Protein AF-A0A915ZIF0-F1 (afdb_monomer_lite)

Secondary structure (DSSP, 8-state):
---------S---TT--------TT-----TT----TTS-HHHHHHHHHHHHHTT-HHHHHHHHHHHHHHHHHHHHHT-

Sequence (79 aa):
MLNNSAKIDENSNPNNPASTLDDDNLEDLSPTLIYDPNIDYERLVCDSIYEELKGDPYIEEMMKIIRQQEDYEEDYEES

Foldseek 3Di:
DDDDDDDDDPPPDPPDPPVPPPPVPVPVPDPPPPDDPVDPVVVVVLVVVCVVPPPPPVNVVVVVVVVVVVVVVVVVVVD

pLDDT: mean 70.13, std 17.2, range [38.34, 95.81]

Organism: NCBI:txid588596

Structure (mmCIF, N/CA/C/O backbone):
data_AF-A0A91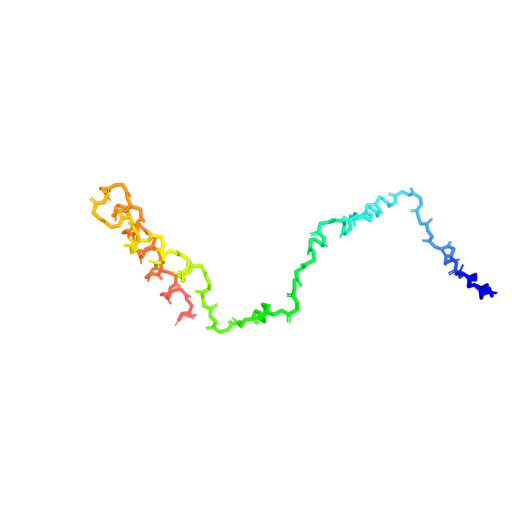5ZIF0-F1
#
_entry.id   AF-A0A915ZIF0-F1
#
loop_
_atom_site.group_PDB
_atom_site.id
_atom_site.type_symbol
_atom_site.label_atom_id
_atom_site.label_alt_id
_atom_site.label_comp_id
_atom_site.label_asym_id
_atom_site.label_entity_id
_atom_site.label_seq_id
_atom_site.pdbx_PDB_ins_code
_atom_site.Cartn_x
_atom_site.Cartn_y
_atom_site.Cartn_z
_atom_site.occupancy
_atom_site.B_iso_or_equiv
_atom_site.auth_seq_id
_atom_site.auth_comp_id
_atom_site.auth_asym_id
_atom_site.auth_atom_id
_atom_site.pdbx_PDB_model_num
ATOM 1 N N . MET A 1 1 ? 48.097 -12.221 -21.247 1.00 38.34 1 MET A N 1
ATOM 2 C CA . MET A 1 1 ? 48.104 -11.048 -20.350 1.00 38.34 1 MET A CA 1
ATOM 3 C C . MET A 1 1 ? 47.954 -9.821 -21.231 1.00 38.34 1 MET A C 1
ATOM 5 O O . MET A 1 1 ? 48.903 -9.466 -21.916 1.00 38.34 1 MET A O 1
ATOM 9 N N . LEU A 1 2 ? 46.730 -9.299 -21.355 1.00 39.12 2 LEU A N 1
ATOM 10 C CA . LEU A 1 2 ? 46.420 -8.161 -22.224 1.00 39.12 2 LEU A CA 1
ATOM 11 C C . LEU A 1 2 ? 46.655 -6.865 -21.447 1.00 39.12 2 LEU A C 1
ATOM 13 O O . LEU A 1 2 ? 46.091 -6.656 -20.378 1.00 39.12 2 LEU A O 1
ATOM 17 N N . ASN A 1 3 ? 47.551 -6.053 -21.994 1.00 49.69 3 ASN A N 1
ATOM 18 C CA . ASN A 1 3 ? 47.968 -4.756 -21.496 1.00 49.69 3 ASN A CA 1
ATOM 19 C C . ASN A 1 3 ? 46.964 -3.700 -21.986 1.00 49.69 3 ASN A C 1
ATOM 21 O O . ASN A 1 3 ? 47.046 -3.270 -23.135 1.00 49.69 3 ASN A O 1
ATOM 25 N N . ASN A 1 4 ? 46.007 -3.317 -21.141 1.00 47.03 4 ASN A N 1
ATOM 26 C CA . ASN A 1 4 ? 45.066 -2.235 -21.428 1.00 47.03 4 ASN A CA 1
ATOM 27 C C . ASN A 1 4 ? 45.518 -0.976 -20.683 1.00 47.03 4 ASN A C 1
ATOM 29 O O . ASN A 1 4 ? 45.058 -0.688 -19.582 1.00 47.03 4 ASN A O 1
ATOM 33 N N . SER A 1 5 ? 46.451 -0.229 -21.274 1.00 50.25 5 SER A N 1
ATOM 34 C CA . SER A 1 5 ? 46.766 1.125 -20.814 1.00 50.25 5 SER A CA 1
ATOM 35 C C . SER A 1 5 ? 45.596 2.051 -21.158 1.00 50.25 5 SER A C 1
ATOM 37 O O . SER A 1 5 ? 45.431 2.450 -22.311 1.00 50.25 5 SER A O 1
ATOM 39 N N . ALA A 1 6 ? 44.770 2.370 -20.160 1.00 58.81 6 ALA A N 1
ATOM 40 C CA . ALA A 1 6 ? 43.759 3.412 -20.266 1.00 58.81 6 ALA A CA 1
ATOM 41 C C . ALA A 1 6 ? 44.456 4.769 -20.448 1.00 58.81 6 ALA A C 1
ATOM 43 O O . ALA A 1 6 ? 45.296 5.166 -19.638 1.00 58.81 6 ALA A O 1
ATOM 44 N N . LYS A 1 7 ? 44.139 5.468 -21.542 1.00 56.28 7 LYS A N 1
ATOM 45 C CA . LYS A 1 7 ? 44.562 6.853 -21.755 1.00 56.28 7 LYS A CA 1
ATOM 46 C C . LYS A 1 7 ? 43.740 7.735 -20.820 1.00 56.28 7 LYS A C 1
ATOM 48 O O . LYS A 1 7 ? 42.553 7.926 -21.049 1.00 56.28 7 LYS A O 1
ATOM 53 N N . ILE A 1 8 ? 44.375 8.220 -19.764 1.00 53.97 8 ILE A N 1
ATOM 54 C CA . ILE A 1 8 ? 43.830 9.252 -18.884 1.00 53.97 8 ILE A CA 1
ATOM 55 C C . ILE A 1 8 ? 43.843 10.583 -19.641 1.00 53.97 8 ILE A C 1
ATOM 57 O O . ILE A 1 8 ? 44.894 11.029 -20.098 1.00 53.97 8 ILE A O 1
ATOM 61 N N . ASP A 1 9 ? 42.654 11.154 -19.828 1.00 50.59 9 ASP A N 1
ATOM 62 C CA . ASP A 1 9 ? 42.444 12.496 -20.363 1.00 50.59 9 ASP A CA 1
ATOM 63 C C . ASP A 1 9 ? 43.004 13.526 -19.369 1.00 50.59 9 ASP A C 1
ATOM 65 O O . ASP A 1 9 ? 42.712 13.492 -18.173 1.00 50.59 9 ASP A O 1
ATOM 69 N N . GLU A 1 10 ? 43.852 14.424 -19.859 1.00 52.03 10 GLU A N 1
ATOM 70 C CA . GLU A 1 10 ? 44.677 15.351 -19.072 1.00 52.03 10 GLU A CA 1
ATOM 71 C C . GLU A 1 10 ? 43.885 16.585 -18.590 1.00 52.03 10 GLU A C 1
ATOM 73 O O . GLU A 1 10 ? 44.462 17.591 -18.185 1.00 52.03 10 GLU A O 1
ATOM 78 N N . ASN A 1 11 ? 42.550 16.514 -18.610 1.00 50.56 11 ASN A N 1
ATOM 79 C CA . ASN A 1 11 ? 41.645 17.556 -18.117 1.00 50.56 11 ASN A CA 1
ATOM 80 C C . ASN A 1 11 ? 41.083 17.245 -16.715 1.00 50.56 11 ASN A C 1
ATOM 82 O O . ASN A 1 11 ? 39.988 17.671 -16.340 1.00 50.56 11 ASN A O 1
ATOM 86 N N . SER A 1 12 ? 41.828 16.468 -15.927 1.00 52.94 12 SER A N 1
ATOM 87 C CA . SER A 1 12 ? 41.450 16.111 -14.563 1.00 52.94 12 SER A CA 1
ATOM 88 C C . SER A 1 12 ? 41.678 17.312 -13.643 1.00 52.94 12 SER A C 1
ATOM 90 O O . SER A 1 12 ? 42.775 17.531 -13.135 1.00 52.94 12 SER A O 1
ATOM 92 N N . ASN A 1 13 ? 40.641 18.126 -13.449 1.00 55.38 13 ASN A N 1
ATOM 93 C CA . ASN A 1 13 ? 40.645 19.200 -12.462 1.00 55.38 13 ASN A CA 1
ATOM 94 C C . ASN A 1 13 ? 40.790 18.592 -11.049 1.00 55.38 13 ASN A C 1
ATOM 96 O O . ASN A 1 13 ? 39.857 17.932 -10.589 1.00 55.38 13 ASN A O 1
ATOM 100 N N . PRO A 1 14 ? 41.902 18.827 -10.327 1.00 56.25 14 PRO A N 1
ATOM 101 C CA . PRO A 1 14 ? 42.141 18.233 -9.009 1.00 56.25 14 PRO A CA 1
ATOM 102 C C . PRO A 1 14 ? 41.213 18.784 -7.913 1.00 56.25 14 PRO A C 1
ATOM 104 O O . PRO A 1 14 ? 41.190 18.248 -6.811 1.00 56.25 14 PRO A O 1
ATOM 107 N N . ASN A 1 15 ? 40.441 19.837 -8.208 1.00 54.59 15 ASN A N 1
ATOM 108 C CA . ASN A 1 15 ? 39.468 20.427 -7.288 1.00 54.59 15 ASN A CA 1
ATOM 109 C C . ASN A 1 15 ? 38.030 19.951 -7.522 1.00 54.59 15 ASN A C 1
ATOM 111 O O . ASN A 1 15 ? 37.125 20.450 -6.857 1.00 54.59 15 ASN A O 1
ATOM 115 N N . ASN A 1 16 ? 37.788 19.034 -8.464 1.00 53.22 16 ASN A N 1
ATOM 116 C CA . ASN A 1 16 ? 36.486 18.389 -8.561 1.00 53.22 16 ASN A CA 1
ATOM 117 C C . ASN A 1 16 ? 36.532 17.116 -7.708 1.00 53.22 16 ASN A C 1
ATOM 119 O O . ASN A 1 16 ? 37.193 16.160 -8.122 1.00 53.22 16 ASN A O 1
ATOM 123 N N . PRO A 1 17 ? 35.862 17.054 -6.541 1.00 55.69 17 PRO A N 1
ATOM 124 C CA . PRO A 1 17 ? 35.614 15.781 -5.903 1.00 55.69 17 PRO A CA 1
ATOM 125 C C . PRO A 1 17 ? 34.548 15.097 -6.757 1.00 55.69 17 PRO A C 1
ATOM 127 O O . PRO A 1 17 ? 33.370 15.077 -6.414 1.00 55.69 17 PRO A O 1
ATOM 130 N N . ALA A 1 18 ? 34.945 14.547 -7.904 1.00 59.00 18 ALA A N 1
ATOM 131 C CA . ALA A 1 18 ? 34.203 13.446 -8.479 1.00 59.00 18 ALA A CA 1
ATOM 132 C C . ALA A 1 18 ? 34.404 12.294 -7.494 1.00 59.00 18 ALA A C 1
ATOM 134 O O . ALA A 1 18 ? 35.298 11.468 -7.650 1.00 59.00 18 ALA A O 1
ATOM 135 N N . SER A 1 19 ? 33.636 12.333 -6.403 1.00 56.47 19 SER A N 1
ATOM 136 C CA . SER A 1 19 ? 33.384 11.184 -5.563 1.00 56.47 19 SER A CA 1
ATOM 137 C C . SER A 1 19 ? 32.727 10.199 -6.510 1.00 56.47 19 SER A C 1
ATOM 139 O O . SER A 1 19 ? 31.530 10.283 -6.773 1.00 56.47 19 SER A O 1
ATOM 141 N N . THR A 1 20 ? 33.536 9.347 -7.129 1.00 61.88 20 THR A N 1
ATOM 142 C CA . THR A 1 20 ? 33.062 8.078 -7.648 1.00 61.88 20 THR A CA 1
ATOM 143 C C . THR A 1 20 ? 32.407 7.419 -6.451 1.00 61.88 20 THR A C 1
ATOM 145 O O . THR A 1 20 ? 33.092 7.011 -5.516 1.00 61.88 20 THR A O 1
ATOM 148 N N . LEU A 1 21 ? 31.078 7.501 -6.399 1.00 62.66 21 LEU A N 1
ATOM 149 C CA . LEU A 1 21 ? 30.294 6.700 -5.483 1.00 62.66 21 LEU A CA 1
ATOM 150 C C . LEU A 1 21 ? 30.679 5.266 -5.833 1.00 62.66 21 LEU A C 1
ATOM 152 O O . LEU A 1 21 ? 30.511 4.865 -6.984 1.00 62.66 21 LEU A O 1
ATOM 156 N N . ASP A 1 22 ? 31.316 4.568 -4.897 1.00 60.09 22 ASP A N 1
ATOM 157 C CA . ASP A 1 22 ? 31.566 3.144 -5.061 1.00 60.09 22 ASP A CA 1
ATOM 158 C C . ASP A 1 22 ? 30.194 2.486 -5.248 1.00 60.09 22 ASP A C 1
ATOM 160 O O . ASP A 1 22 ? 29.353 2.504 -4.347 1.00 60.09 22 ASP A O 1
ATOM 164 N N . ASP A 1 23 ? 29.970 1.928 -6.439 1.00 59.19 23 ASP A N 1
ATOM 165 C CA . ASP A 1 23 ? 28.796 1.130 -6.828 1.00 59.19 23 ASP A CA 1
ATOM 166 C C . ASP A 1 23 ? 28.766 -0.232 -6.092 1.00 59.19 23 ASP A C 1
ATOM 168 O O . ASP A 1 23 ? 28.130 -1.192 -6.523 1.00 59.19 23 ASP A O 1
ATOM 172 N N . ASP A 1 24 ? 29.443 -0.330 -4.947 1.00 60.06 24 ASP A N 1
ATOM 173 C CA . ASP A 1 24 ? 29.589 -1.532 -4.123 1.00 60.06 24 ASP A CA 1
ATOM 174 C C . ASP A 1 24 ? 28.264 -1.967 -3.467 1.00 60.06 24 ASP A C 1
ATOM 176 O O . ASP A 1 24 ? 28.184 -3.048 -2.886 1.00 60.06 24 ASP A O 1
ATOM 180 N N . ASN A 1 25 ? 27.213 -1.147 -3.589 1.00 59.56 25 ASN A N 1
ATOM 181 C CA . ASN A 1 25 ? 25.835 -1.493 -3.238 1.00 59.56 25 ASN A CA 1
ATOM 182 C C . ASN A 1 25 ? 25.031 -2.083 -4.408 1.00 59.56 25 ASN A C 1
ATOM 184 O O . ASN A 1 25 ? 23.818 -2.254 -4.279 1.00 59.56 25 ASN A O 1
ATOM 188 N N . LEU A 1 26 ? 25.670 -2.453 -5.523 1.00 59.75 26 LEU A N 1
ATOM 189 C CA . LEU A 1 26 ? 25.104 -3.438 -6.445 1.00 59.75 26 LEU A CA 1
ATOM 190 C C . LEU A 1 26 ? 25.153 -4.815 -5.770 1.00 59.75 26 LEU A C 1
ATOM 192 O O . LEU A 1 26 ? 25.865 -5.727 -6.190 1.00 59.75 26 LEU A O 1
ATOM 196 N N . GLU A 1 27 ? 24.386 -4.953 -4.686 1.00 57.91 27 GLU A N 1
ATOM 197 C CA . GLU A 1 27 ? 23.895 -6.245 -4.243 1.00 57.91 27 GLU A CA 1
ATOM 198 C C . GLU A 1 27 ? 23.336 -6.917 -5.491 1.00 57.91 27 GLU A C 1
ATOM 200 O O . GLU A 1 27 ? 22.616 -6.275 -6.252 1.00 57.91 27 GLU A O 1
ATOM 205 N N . ASP A 1 28 ? 23.797 -8.136 -5.761 1.00 56.91 28 ASP A N 1
ATOM 206 C CA . ASP A 1 28 ? 23.556 -8.893 -6.985 1.00 56.91 28 ASP A CA 1
ATOM 207 C C . ASP A 1 28 ? 22.038 -9.062 -7.166 1.00 56.91 28 ASP A C 1
ATOM 209 O O . ASP A 1 28 ? 21.430 -10.045 -6.729 1.00 56.91 28 ASP A O 1
ATOM 213 N N . LEU A 1 29 ? 21.396 -8.031 -7.726 1.00 56.41 29 LEU A N 1
ATOM 214 C CA . LEU A 1 29 ? 19.982 -7.983 -8.029 1.00 56.41 29 LEU A CA 1
ATOM 215 C C . LEU A 1 29 ? 19.833 -9.000 -9.139 1.00 56.41 29 LEU A C 1
ATOM 217 O O . LEU A 1 29 ? 20.072 -8.709 -10.312 1.00 56.41 29 LEU A O 1
ATOM 221 N N . SER A 1 30 ? 19.528 -10.232 -8.732 1.00 55.91 30 SER A N 1
ATOM 222 C CA . SER A 1 30 ? 19.294 -11.347 -9.635 1.00 55.91 30 SER A CA 1
ATOM 223 C C . SER A 1 30 ? 18.495 -10.849 -10.848 1.00 55.91 30 SER A C 1
ATOM 225 O O . SER A 1 30 ? 17.566 -10.053 -10.664 1.00 55.91 30 SER A O 1
ATOM 227 N N . PRO A 1 31 ? 18.804 -11.296 -12.076 1.00 54.34 31 PRO A N 1
ATOM 228 C CA . PRO A 1 31 ? 18.296 -10.702 -13.319 1.00 54.34 31 PRO A CA 1
ATOM 229 C C . PRO A 1 31 ? 16.790 -10.941 -13.565 1.00 54.34 31 PRO A C 1
ATOM 231 O O . PRO A 1 31 ? 16.331 -10.941 -14.703 1.00 54.34 31 PRO A O 1
ATOM 234 N N . THR A 1 32 ? 16.008 -11.182 -12.514 1.00 56.47 32 THR A N 1
ATOM 235 C CA . THR A 1 32 ? 14.633 -11.680 -12.580 1.00 56.47 32 THR A CA 1
ATOM 236 C C . THR A 1 32 ? 13.592 -10.657 -12.131 1.00 56.47 32 THR A C 1
ATOM 238 O O . THR A 1 32 ? 12.414 -10.854 -12.414 1.00 56.47 32 THR A O 1
ATOM 241 N N . LEU A 1 33 ? 13.980 -9.557 -11.478 1.00 62.12 33 LEU A N 1
ATOM 242 C CA . LEU A 1 33 ? 13.048 -8.464 -11.190 1.00 62.12 33 LEU A CA 1
ATOM 243 C C . LEU A 1 33 ? 13.106 -7.448 -12.327 1.00 62.12 33 LEU A C 1
ATOM 245 O O . LEU A 1 33 ? 13.808 -6.443 -12.272 1.00 62.12 33 LEU A O 1
ATOM 249 N N . ILE A 1 34 ? 12.374 -7.752 -13.398 1.00 76.19 34 ILE A N 1
ATOM 250 C CA . ILE A 1 34 ? 12.057 -6.763 -14.424 1.00 76.19 34 ILE A CA 1
ATOM 251 C C . ILE A 1 34 ? 11.131 -5.745 -13.754 1.00 76.19 34 ILE A C 1
ATOM 253 O O . ILE A 1 34 ? 9.984 -6.069 -13.451 1.00 76.19 34 ILE A O 1
ATOM 257 N N . TYR A 1 35 ? 11.643 -4.545 -13.484 1.00 79.19 35 TYR A N 1
ATOM 258 C CA . TYR A 1 35 ? 10.813 -3.409 -13.096 1.00 79.19 35 TYR A CA 1
ATOM 259 C C . TYR A 1 35 ? 9.827 -3.113 -14.234 1.00 79.19 35 TYR A C 1
ATOM 261 O O . TYR A 1 35 ? 10.250 -2.812 -15.353 1.00 79.19 35 TYR A O 1
ATOM 269 N N . ASP A 1 36 ? 8.529 -3.237 -13.963 1.00 85.62 36 ASP A N 1
ATOM 270 C CA . ASP A 1 36 ? 7.468 -2.842 -14.886 1.00 85.62 36 ASP A CA 1
ATOM 271 C C . ASP A 1 36 ? 7.012 -1.418 -14.536 1.00 85.62 36 ASP A C 1
ATOM 273 O O . ASP A 1 36 ? 6.369 -1.227 -13.505 1.00 85.62 36 ASP A O 1
ATOM 277 N N . PRO A 1 37 ? 7.303 -0.408 -15.374 1.00 86.06 37 PRO A N 1
ATOM 278 C CA . PRO A 1 37 ? 6.948 0.978 -15.080 1.00 86.06 37 PRO A CA 1
ATOM 279 C C . PRO A 1 37 ? 5.435 1.235 -15.053 1.00 86.06 37 PRO A C 1
ATOM 281 O O . PRO A 1 37 ? 5.027 2.324 -14.668 1.00 86.06 37 PRO A O 1
ATOM 284 N N . ASN A 1 38 ? 4.605 0.281 -15.487 1.00 89.19 38 ASN A N 1
ATOM 285 C CA . ASN A 1 38 ? 3.147 0.407 -15.437 1.00 89.19 38 ASN A CA 1
ATOM 286 C C . ASN A 1 38 ? 2.553 -0.119 -14.124 1.00 89.19 38 ASN A C 1
ATOM 288 O O . ASN A 1 38 ? 1.343 -0.023 -13.924 1.00 89.19 38 ASN A O 1
ATOM 292 N N . ILE A 1 39 ? 3.374 -0.725 -13.263 1.00 86.88 39 ILE A N 1
ATOM 293 C CA . ILE A 1 39 ? 2.954 -1.187 -11.946 1.00 86.88 39 ILE A CA 1
ATOM 294 C C . ILE A 1 39 ? 3.311 -0.111 -10.931 1.00 86.88 39 ILE A C 1
ATOM 296 O O . ILE A 1 39 ? 4.474 0.250 -10.763 1.00 86.88 39 ILE A O 1
ATOM 300 N N . ASP A 1 40 ? 2.299 0.344 -10.203 1.00 88.81 40 ASP A N 1
ATOM 301 C CA . ASP A 1 40 ? 2.501 1.115 -8.988 1.00 88.81 40 ASP A CA 1
ATOM 302 C C . ASP A 1 40 ? 2.928 0.166 -7.860 1.00 88.81 40 ASP A C 1
ATOM 304 O O . ASP A 1 40 ? 2.118 -0.483 -7.188 1.00 88.81 40 ASP A O 1
ATOM 308 N N . TYR A 1 41 ? 4.244 0.021 -7.714 1.00 86.31 41 TYR A N 1
ATOM 309 C CA . TYR A 1 41 ? 4.834 -0.828 -6.688 1.00 86.31 41 TYR A CA 1
ATOM 310 C C . TYR A 1 41 ? 4.622 -0.276 -5.277 1.00 86.31 41 TYR A C 1
ATOM 312 O O . TYR A 1 41 ? 4.591 -1.069 -4.336 1.00 86.31 41 TYR A O 1
ATOM 320 N N . GLU A 1 42 ? 4.466 1.040 -5.115 1.00 85.69 42 GLU A N 1
ATOM 321 C CA . GLU A 1 42 ? 4.217 1.647 -3.806 1.00 85.69 42 GLU A CA 1
ATOM 322 C C . GLU A 1 42 ? 2.840 1.219 -3.306 1.00 85.69 42 GLU A C 1
ATOM 324 O O . GLU A 1 42 ? 2.728 0.618 -2.231 1.00 85.69 42 GLU A O 1
ATOM 329 N N . ARG A 1 43 ? 1.818 1.376 -4.154 1.00 87.25 43 ARG A N 1
ATOM 330 C CA . ARG A 1 43 ? 0.468 0.891 -3.871 1.00 87.25 43 ARG A CA 1
ATOM 331 C C . ARG A 1 43 ? 0.433 -0.612 -3.622 1.00 87.25 43 ARG A C 1
ATOM 333 O O . ARG A 1 43 ? -0.187 -1.062 -2.661 1.00 87.25 43 ARG A O 1
ATOM 340 N N . LEU A 1 44 ? 1.129 -1.399 -4.444 1.00 89.12 44 LEU A N 1
ATOM 341 C CA . LEU A 1 44 ? 1.177 -2.855 -4.290 1.00 89.12 44 LEU A CA 1
ATOM 342 C C . LEU A 1 44 ? 1.747 -3.277 -2.924 1.00 89.12 44 LEU A C 1
ATOM 344 O O . LEU A 1 44 ? 1.223 -4.193 -2.284 1.00 89.12 44 LEU A O 1
ATOM 348 N N . VAL A 1 45 ? 2.821 -2.626 -2.470 1.00 88.88 45 VAL A N 1
ATOM 349 C CA . VAL A 1 45 ? 3.426 -2.901 -1.160 1.00 88.88 45 VAL A CA 1
ATOM 350 C C . VAL A 1 45 ? 2.487 -2.473 -0.035 1.00 88.88 45 VAL A C 1
ATOM 352 O O . VAL A 1 45 ? 2.293 -3.238 0.913 1.00 88.88 45 VAL A O 1
ATOM 355 N N . CYS A 1 46 ? 1.862 -1.299 -0.147 1.00 87.75 46 CYS A N 1
ATOM 356 C CA . CYS A 1 46 ? 0.872 -0.827 0.818 1.00 87.75 46 CYS A CA 1
ATOM 357 C C . CYS A 1 46 ? -0.306 -1.803 0.952 1.00 87.75 46 CYS A C 1
ATOM 359 O O . CYS A 1 46 ? -0.639 -2.195 2.072 1.00 87.75 46 CYS A O 1
ATOM 361 N N . ASP A 1 47 ? -0.875 -2.269 -0.161 1.00 89.50 47 ASP A N 1
ATOM 362 C CA . ASP A 1 47 ? -1.968 -3.247 -0.164 1.00 89.50 47 ASP A CA 1
ATOM 363 C C . ASP A 1 47 ? -1.544 -4.576 0.482 1.00 89.50 47 ASP A C 1
ATOM 365 O O . ASP A 1 47 ? -2.287 -5.148 1.284 1.00 89.50 47 ASP A O 1
ATOM 369 N N . SER A 1 48 ? -0.322 -5.048 0.202 1.00 91.50 48 SER A N 1
ATOM 370 C CA . SER A 1 48 ? 0.215 -6.266 0.822 1.00 91.50 48 SER A CA 1
ATOM 371 C C . SER A 1 48 ? 0.351 -6.132 2.341 1.00 91.50 48 SER A C 1
ATOM 373 O O . SER A 1 48 ? -0.003 -7.058 3.071 1.00 91.50 48 SER A O 1
ATOM 375 N N . ILE A 1 49 ? 0.856 -4.994 2.825 1.00 89.06 49 ILE A N 1
ATOM 376 C CA . ILE A 1 49 ? 0.991 -4.716 4.262 1.00 89.06 49 ILE A CA 1
ATOM 377 C C . ILE 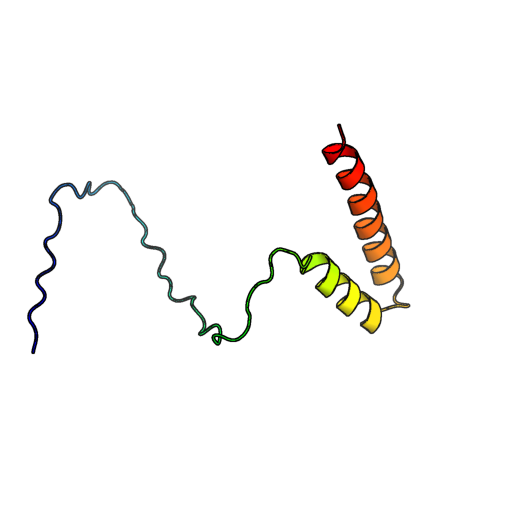A 1 49 ?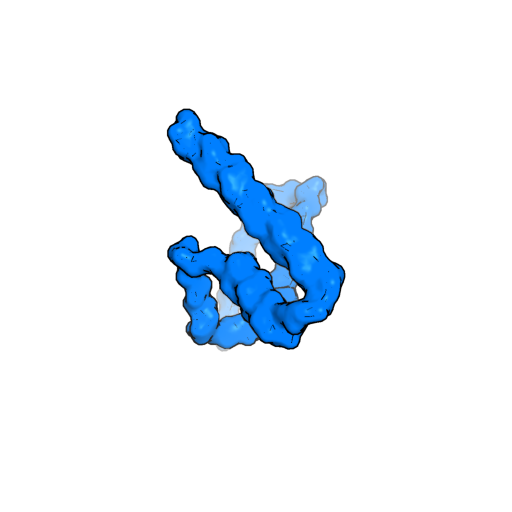 -0.393 -4.601 4.910 1.00 89.06 49 ILE A C 1
ATOM 379 O O . ILE A 1 49 ? -0.609 -5.125 6.005 1.00 89.06 49 ILE A O 1
ATOM 383 N N . TYR A 1 50 ? -1.342 -3.941 4.240 1.00 91.88 50 TYR A N 1
ATOM 384 C CA . TYR A 1 50 ? -2.703 -3.800 4.747 1.00 91.88 50 TYR A CA 1
ATOM 385 C C . TYR A 1 50 ? -3.385 -5.154 4.910 1.00 91.88 50 TYR A C 1
ATOM 387 O O . TYR A 1 50 ? -3.963 -5.415 5.958 1.00 91.88 50 TYR A O 1
ATOM 395 N N . GLU A 1 51 ? -3.309 -6.037 3.915 1.00 94.00 51 GLU A N 1
ATOM 396 C CA . GLU A 1 51 ? -3.968 -7.344 3.986 1.00 94.00 51 GLU A CA 1
ATOM 397 C C . GLU A 1 51 ? -3.468 -8.206 5.152 1.00 94.00 51 GLU A C 1
ATOM 399 O O . GLU A 1 51 ? -4.266 -8.917 5.771 1.00 94.00 51 GLU A O 1
ATOM 404 N N . GLU A 1 52 ? -2.179 -8.117 5.486 1.00 94.69 52 GLU A N 1
ATOM 405 C CA . GLU A 1 52 ? -1.594 -8.834 6.622 1.00 94.69 52 GLU A CA 1
ATOM 406 C C . GLU A 1 52 ? -1.999 -8.227 7.973 1.00 94.69 52 GLU A C 1
ATOM 408 O O . GLU A 1 52 ? -2.231 -8.960 8.937 1.00 94.69 52 GLU A O 1
ATOM 413 N N . LEU A 1 53 ? -2.109 -6.898 8.047 1.00 93.06 53 LEU A N 1
ATOM 414 C CA . LEU A 1 53 ? -2.266 -6.167 9.308 1.00 93.06 53 LEU A CA 1
ATOM 415 C C . LEU A 1 53 ? -3.652 -5.532 9.509 1.00 93.06 53 LEU A C 1
ATOM 417 O O . LEU A 1 53 ? -3.869 -4.816 10.491 1.00 93.06 53 LEU A O 1
ATOM 421 N N . LYS A 1 54 ? -4.601 -5.780 8.603 1.00 89.62 54 LYS A N 1
ATOM 422 C CA . LYS A 1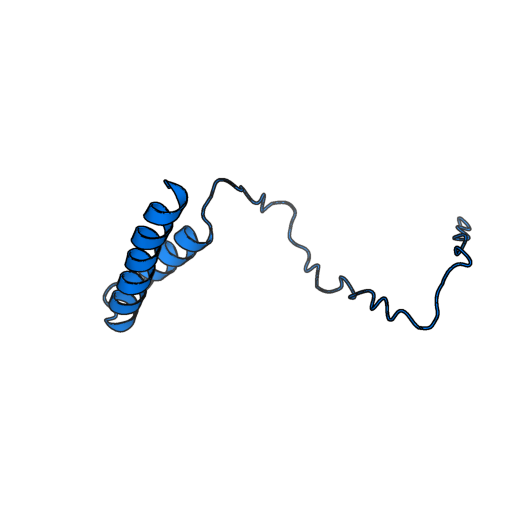 54 ? -5.963 -5.238 8.687 1.00 89.62 54 LYS A CA 1
ATOM 423 C C . LYS A 1 54 ? -6.628 -5.594 10.012 1.00 89.62 54 LYS A C 1
ATOM 425 O O . LYS A 1 54 ? -6.491 -6.703 10.534 1.00 89.62 54 LYS A O 1
ATOM 430 N N . GLY A 1 55 ? -7.391 -4.646 10.545 1.00 89.06 55 GLY A N 1
ATOM 431 C CA . GLY A 1 55 ? -7.974 -4.731 11.883 1.00 89.06 55 GLY A CA 1
ATOM 432 C C . GLY A 1 55 ? -7.102 -4.153 13.002 1.00 89.06 55 GLY A C 1
ATOM 433 O O . GLY A 1 55 ? -7.627 -3.950 14.100 1.00 89.06 55 GLY A O 1
ATOM 434 N N . ASP A 1 56 ? -5.829 -3.829 12.752 1.00 95.81 56 ASP A N 1
ATOM 435 C CA . ASP A 1 56 ? -5.069 -2.958 13.649 1.00 95.81 56 ASP A CA 1
ATOM 436 C C . ASP A 1 56 ? -5.529 -1.491 13.481 1.00 95.81 56 ASP A C 1
ATOM 438 O O . ASP A 1 56 ? -5.481 -0.958 12.370 1.00 95.81 56 ASP A O 1
ATOM 442 N N . PRO A 1 57 ? -5.967 -0.801 14.554 1.00 94.50 57 PRO A N 1
ATOM 443 C CA . PRO A 1 57 ? -6.501 0.558 14.451 1.00 94.50 57 PRO A CA 1
ATOM 444 C C . PRO A 1 57 ? -5.529 1.578 13.848 1.00 94.50 57 PRO A C 1
ATOM 446 O O . PRO A 1 57 ? -5.967 2.509 13.174 1.00 94.50 57 PRO A O 1
ATOM 449 N N . TYR A 1 58 ? -4.228 1.416 14.092 1.00 92.38 58 TYR A N 1
ATOM 450 C CA . TYR A 1 58 ? -3.202 2.313 13.574 1.00 92.38 58 TYR A CA 1
ATOM 451 C C . TYR A 1 58 ? -2.986 2.089 12.075 1.00 92.38 58 TYR A C 1
ATOM 453 O O . TYR A 1 58 ? -2.877 3.050 11.315 1.00 92.38 58 TYR A O 1
ATOM 461 N N . ILE A 1 59 ? -2.998 0.831 11.632 1.00 92.75 59 ILE A N 1
ATOM 462 C CA . ILE A 1 59 ? -2.891 0.484 10.210 1.00 92.75 59 ILE A CA 1
ATOM 463 C C . ILE A 1 59 ? -4.111 0.979 9.424 1.00 92.75 59 ILE A C 1
ATOM 465 O O . ILE A 1 59 ? -3.953 1.526 8.333 1.00 92.75 59 ILE A O 1
ATOM 469 N N . GLU A 1 60 ? -5.317 0.859 9.984 1.00 92.75 60 GLU A N 1
ATOM 470 C CA . GLU A 1 60 ? -6.539 1.389 9.364 1.00 92.75 60 GLU A CA 1
ATOM 471 C C . GLU A 1 60 ? -6.493 2.918 9.204 1.00 92.75 60 GLU A C 1
ATOM 473 O O . GLU A 1 60 ? -6.869 3.449 8.156 1.00 92.75 60 GLU A O 1
ATOM 478 N N . GLU A 1 61 ? -6.016 3.641 10.225 1.00 92.94 61 GLU A N 1
ATOM 479 C CA . GLU A 1 61 ? -5.868 5.099 10.171 1.00 92.94 61 GLU A CA 1
ATOM 480 C C . GLU A 1 61 ? -4.802 5.521 9.152 1.00 92.94 61 GLU A C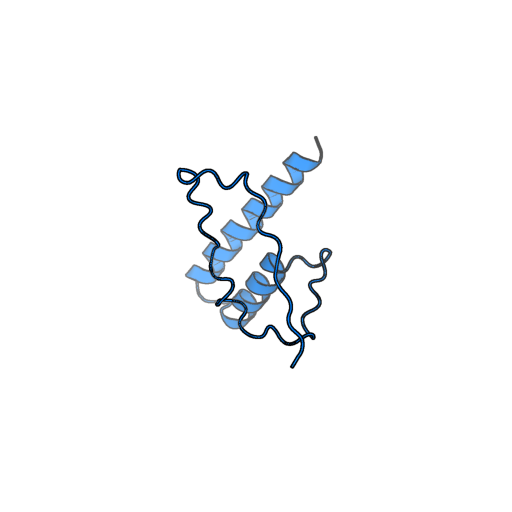 1
ATOM 482 O O . GLU A 1 61 ? -5.062 6.385 8.314 1.00 92.94 61 GLU A O 1
ATOM 487 N N . MET A 1 62 ? -3.641 4.863 9.161 1.00 89.81 62 MET A N 1
ATOM 488 C CA . MET A 1 62 ? -2.559 5.111 8.210 1.00 89.81 62 MET A CA 1
ATOM 489 C C . MET A 1 62 ? -3.023 4.897 6.762 1.00 89.81 62 MET A C 1
ATOM 491 O O . MET A 1 62 ? -2.866 5.786 5.929 1.00 89.81 62 MET A O 1
ATOM 495 N N . MET A 1 63 ? -3.671 3.766 6.467 1.00 88.31 63 MET A N 1
ATOM 496 C CA . MET A 1 63 ? -4.159 3.464 5.114 1.00 88.31 63 MET A CA 1
ATOM 497 C C . MET A 1 63 ? -5.308 4.369 4.677 1.00 88.31 63 MET A C 1
ATOM 499 O O . MET A 1 63 ? -5.530 4.577 3.486 1.00 88.31 63 MET A O 1
ATOM 503 N N . LYS A 1 64 ? -6.075 4.921 5.619 1.00 88.50 64 LYS A N 1
ATOM 504 C CA . LYS A 1 64 ? -7.069 5.947 5.303 1.00 88.50 64 LYS A CA 1
ATOM 505 C C . LYS A 1 64 ? -6.406 7.258 4.873 1.00 88.50 64 LYS A C 1
ATOM 507 O O . LYS A 1 64 ? -6.904 7.879 3.943 1.00 88.50 64 LYS A O 1
ATOM 512 N N . ILE A 1 65 ? -5.320 7.669 5.528 1.00 87.69 65 ILE A N 1
ATOM 513 C CA . ILE A 1 65 ? -4.582 8.889 5.169 1.00 87.69 65 ILE A CA 1
ATOM 514 C C . ILE A 1 65 ? -3.923 8.731 3.796 1.00 87.69 65 ILE A C 1
ATOM 516 O O . ILE A 1 65 ? -4.096 9.608 2.958 1.00 87.69 65 ILE A O 1
ATOM 520 N N . ILE A 1 66 ? -3.244 7.605 3.555 1.00 84.00 66 ILE A N 1
ATOM 521 C CA . ILE A 1 66 ? -2.553 7.320 2.285 1.00 84.00 66 ILE A CA 1
ATOM 522 C C . ILE A 1 66 ? -3.535 7.397 1.105 1.00 84.00 66 ILE A C 1
ATOM 524 O O . ILE A 1 66 ? -3.349 8.204 0.201 1.00 84.00 66 ILE A O 1
ATOM 528 N N . ARG A 1 67 ? -4.661 6.675 1.180 1.00 81.00 67 ARG A N 1
ATOM 529 C CA . ARG A 1 67 ? -5.685 6.680 0.117 1.00 81.00 67 ARG A CA 1
ATOM 530 C C . ARG A 1 67 ? -6.346 8.041 -0.095 1.00 81.00 67 ARG A C 1
ATOM 532 O O . ARG A 1 67 ? -6.727 8.372 -1.205 1.00 81.00 67 ARG A O 1
ATOM 539 N N . GLN A 1 68 ? -6.491 8.840 0.963 1.00 79.00 68 GLN A N 1
ATOM 540 C CA . GLN A 1 68 ? -7.022 10.196 0.816 1.00 79.00 68 GLN A CA 1
ATOM 541 C C . GLN A 1 68 ? -6.055 11.123 0.081 1.00 79.00 68 GLN A C 1
ATOM 543 O O . GLN A 1 68 ? -6.520 12.054 -0.560 1.00 79.00 68 GLN A O 1
ATOM 548 N N . GLN A 1 69 ? -4.741 10.914 0.191 1.00 68.75 69 GLN A N 1
ATOM 549 C CA . GLN A 1 69 ? -3.753 11.713 -0.539 1.00 68.75 69 GLN A CA 1
ATOM 550 C C . GLN A 1 69 ? -3.715 11.356 -2.028 1.00 68.75 69 GLN A C 1
ATOM 552 O O . GLN A 1 69 ? -3.621 12.271 -2.839 1.00 68.75 69 GLN A O 1
ATOM 557 N N . GLU A 1 70 ? -3.879 10.076 -2.373 1.00 62.12 70 GLU A N 1
ATOM 558 C CA . GLU A 1 70 ? -3.993 9.611 -3.765 1.00 62.12 70 GLU A CA 1
ATOM 559 C C . GLU A 1 70 ? -5.151 10.310 -4.503 1.00 62.12 70 GLU A C 1
ATOM 561 O O . GLU A 1 70 ? -4.951 10.852 -5.588 1.00 62.12 70 GLU A O 1
ATOM 566 N N . ASP A 1 71 ? -6.327 10.409 -3.866 1.00 59.62 71 ASP A N 1
ATOM 567 C CA . ASP A 1 71 ? -7.495 11.109 -4.429 1.00 59.62 71 ASP A CA 1
ATOM 568 C C . ASP A 1 71 ? -7.228 12.611 -4.679 1.00 59.62 71 ASP A C 1
ATOM 570 O O . ASP A 1 71 ? -7.838 13.218 -5.556 1.00 59.62 71 ASP A O 1
ATOM 574 N N . TYR A 1 72 ? -6.336 13.243 -3.904 1.00 57.75 72 TYR A N 1
ATOM 575 C CA . TYR A 1 72 ? -6.001 14.660 -4.081 1.00 57.75 72 TYR A CA 1
ATOM 576 C C . TYR A 1 72 ? -4.953 14.903 -5.169 1.00 57.75 72 TYR A C 1
ATOM 578 O O . TYR A 1 72 ? -4.944 15.993 -5.735 1.00 57.75 72 TYR A O 1
ATOM 586 N N . GLU A 1 73 ? -4.054 13.955 -5.437 1.00 58.00 73 GLU A N 1
ATOM 587 C CA . GLU A 1 73 ? -3.023 14.103 -6.475 1.00 58.00 73 GLU A CA 1
ATOM 588 C C . GLU A 1 73 ? -3.586 13.878 -7.885 1.00 58.00 73 GLU A C 1
ATOM 590 O O . GLU A 1 73 ? -3.190 14.591 -8.809 1.00 58.00 73 GLU A O 1
ATOM 595 N N . GLU A 1 74 ? -4.575 12.991 -8.043 1.00 55.72 74 GLU A N 1
ATOM 596 C CA . GLU A 1 74 ? -5.242 12.735 -9.331 1.00 55.72 74 GLU A CA 1
ATOM 597 C C . GLU A 1 74 ? -5.961 13.994 -9.872 1.00 55.72 74 GLU A C 1
ATOM 599 O O . GLU A 1 74 ? -5.891 14.300 -11.063 1.00 55.72 74 GLU A O 1
ATOM 604 N N . ASP A 1 75 ? -6.536 14.813 -8.982 1.00 53.94 75 ASP A N 1
ATOM 605 C CA . ASP A 1 75 ? -7.196 16.083 -9.325 1.00 53.94 75 ASP A CA 1
ATOM 606 C C . ASP A 1 75 ? -6.225 17.170 -9.853 1.00 53.94 75 ASP A C 1
ATOM 608 O O . ASP A 1 75 ? -6.651 18.109 -10.536 1.00 53.94 75 ASP A O 1
ATOM 612 N N . TYR A 1 76 ? -4.923 17.089 -9.546 1.00 54.69 76 TYR A N 1
ATOM 613 C CA . TYR A 1 76 ? -3.933 18.085 -9.990 1.00 54.69 76 TYR A CA 1
ATOM 614 C C . TYR A 1 76 ? -3.339 17.789 -11.370 1.00 54.69 76 TYR A C 1
ATOM 616 O O . TYR A 1 76 ? -2.908 18.729 -12.043 1.00 54.69 76 TYR A O 1
ATOM 624 N N . GLU A 1 77 ? -3.316 16.530 -11.809 1.00 57.38 77 GLU A N 1
ATOM 625 C CA . GLU A 1 77 ? -2.790 16.172 -13.133 1.00 57.38 77 GLU A CA 1
ATOM 626 C C . GLU A 1 77 ? -3.808 16.376 -14.272 1.00 57.38 77 GLU A C 1
ATOM 628 O O . GLU A 1 77 ? -3.419 16.426 -15.440 1.00 57.38 77 GLU A O 1
ATOM 633 N N . GLU A 1 78 ? -5.098 16.561 -13.958 1.00 53.66 78 GLU A N 1
ATOM 634 C CA . GLU A 1 78 ? -6.169 16.760 -14.953 1.00 53.66 78 GLU A CA 1
ATOM 635 C C . GLU A 1 78 ? -6.444 18.244 -15.320 1.00 53.66 78 GLU A C 1
ATOM 637 O O . GLU A 1 78 ? -7.402 18.537 -16.042 1.00 53.66 78 GLU A O 1
ATOM 642 N N . SER A 1 79 ? -5.619 19.198 -14.855 1.00 46.59 79 SER A N 1
ATOM 643 C CA . SER A 1 79 ? -5.813 20.657 -15.055 1.00 46.59 79 SER A CA 1
ATOM 644 C C . SER A 1 79 ? -4.929 21.311 -16.123 1.00 46.59 79 SER A C 1
ATOM 646 O O . SER A 1 79 ? -3.702 21.071 -16.139 1.00 46.59 79 SER A O 1
#

Radius of gyration: 23.5 Å; chains: 1; bounding box: 56×32×37 Å

=== Feature glossary ===
Each block in this record encodes a different view of the same protein. In brief:

Predicted aligned error. PAE(i, j) answers: if I align the predicted and true structures on residue i, how far off (in Å) do I expect residue j to be? A block-diagonal PAE matrix with low values on the blocks and high values off-diagonal is the signature of a multi-domain protein with confidently predicted domains but uncertain inter-domain orientation.

Contact-map, Ramachandran, and PAE plots. Plot images: a contact map (which residues are close in 3D, as an N×N binary image), a Ramachandran scatter (backbone torsion angles, revealing secondary-structure composition at a glance), and — for AlphaFold structures — a PAE heatmap (pairwise prediction confidence).

Backbone torsions (φ/ψ). φ (phi) and ψ (psi) are the two rotatable backbone dihedrals per residue: φ is the C(i-1)–N–Cα–C torsion, ψ is the N–Cα–C–N(i+1) torsion, both in degrees on (−180°, 180°]. α-helical residues cluster near (−60°, −45°); β-strand residues near (−120°, +130°). A Ramachandran plot is simply a scatter of (φ, ψ) for every residue.

Foldseek 3Di. A 3Di character summarizes, for each residue, the relative orientation of the Cα frame of its nearest spatial neighbor. Because it encodes fold topology rather than chemistry, 3Di alignments detect remote structural similarity that sequence alignment misses.

Radius of gyration, Cα contacts, bounding box. Three whole-structure scalars: the radius of gyration (RMS distance of Cα from centroid, in Å), the count of Cα–Cα contacts (pairs closer than 8 Å and separated by more than four residues in sequence — i.e. tertiary, not local, contacts), and the bounding-box dimensions. Together they distinguish compact globular folds from extended fibres or disordered chains.

Sequence. Sequence gives the chain of amino acids in standard one-letter code (A=alanine, C=cysteine, …, Y=tyrosine), read N→C. It is the only feature that is d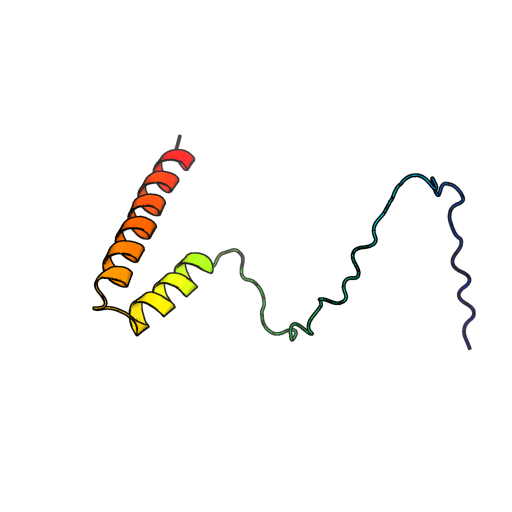irectly encoded by the gene; all structural features are derived from the folded form of this sequence.

mmCIF coordinates. Atomic coordinates in PDBx/mmCIF format — the same representation the Protein Data Bank distributes. Each line of the _atom_site loop places one backbone atom in Cartesian space (units: ångströms, origin: arbitrary).

Secondary structure (3-state, P-SEA). Three-state secondary structure (P-SEA) collapses the eight DSSP classes into helix (a), strand (b), and coil (c). P-SEA assigns these from Cα geometry alone — distances and angles — without requiring backbone oxygens, so it works on any Cα trace.

InterPro / GO / CATH / organism. Functional annotations link the protein to curated databases. InterPro entries identify conserved domains and families by matching the sequence against member-database signatures (Pfam, PROSITE, CDD, …). Gene Ontology (GO) terms describe molecular function, biological process, and cellular component in a controlled vocabulary. CATH places the structure in a hierarchical fold classification (Class/Architecture/Topology/Homologous-superfamily). The organism is the source species.

B-factor. B-factor (Debye–Waller factor) reflects atomic displacement in the crystal lattice. It is an experimental observable (units Å²), not a prediction; low values mean the atom is pinned down, high values mean it moves or is heterogeneous across the crystal.

Rendered structure images. Structure images are PyMOL renders from six orthogonal camera directions. Cartoon representation draws helices as coils and strands as arrows; sticks shows the backbone as bonds; surface shows the solvent-excluded envelope. Rainbow coloring maps sequence position to hue (blue→red, N→C); chain coloring assigns a distinct color per polypeptide.

Solvent-accessible surface area. Solvent-accessible surface area (SASA) is the area in Å² traced out by the centre of a 1.4 Å probe sphere (a water molecule) rolled over the protein's van der Waals surface (Shrake–Rupley / Lee–Richards construction). Buried residues have near-zero SASA; fully exposed residues can exceed 200 Å². The total SASA scales roughly with the number of surface residues.

Secondary structure (8-state, DSSP). The SS8 string is DSSP's per-residue secondary-structure call. α-helix (H) means an i→i+4 H-bond ladder; β-strand (E) means the residue participates in a β-sheet; 3₁₀ (G) and π (I) are tighter and wider helices; T/S are turns/bends; '-' is loop.

pLDDT. For AlphaFold models, the B-factor field carries pLDDT — the model's own estimate of local accuracy on a 0–100 scale. Regions with pLDDT<50 should be treated as essentially unmodeled; they often correspond to intrinsically disordered segments.

Nearest PDB structures. Nearest PDB neighbors are the top structural matches found by Foldseek when searching this structure against the entire Protein Data Bank. Each hit reports a TM-score (0 to 1; >0.5 almost always implies the same fold) and an E-value. These are *structural* homologs — they may share no detectable sequence similarity.